Protein AF-A0A432K1B0-F1 (afdb_monomer)

Solvent-accessible surface area (backbone atoms only — not comparable to full-atom values): 9116 Å² total; per-residue (Å²): 143,77,56,98,44,78,72,67,60,51,26,47,68,74,71,37,59,73,44,55,79,81,71,58,50,66,61,22,34,38,33,33,38,25,92,84,47,82,64,70,45,58,28,42,28,72,38,74,45,58,50,99,88,59,48,73,42,32,38,32,26,40,33,62,52,94,99,44,73,80,43,80,49,75,48,54,60,88,59,95,59,77,53,43,81,72,47,35,25,54,70,69,88,71,76,75,81,74,72,75,74,85,77,74,78,77,66,91,79,79,70,81,61,80,78,79,74,72,80,96,70,92,73,92,75,87,79,83,81,82,79,86,80,87,81,83,89,134

Radius of gyration: 22.57 Å; Cα contacts (8 Å, |Δi|>4): 182; chains: 1; bounding box: 40×61×58 Å

Mean predicted aligned error: 15.67 Å

Nearest PDB structures (foldseek):
  2au1-assembly1_A  TM=5.681E-01  e=1.521E-01  Streptococcus pyogenes MGAS5005
  4ld9-assembly1_L  TM=6.634E-01  e=4.576E-01  Saccharomyces cerevisiae S288C
  7e9c-assembly1_K  TM=5.151E-01  e=4.850E-01  Saccharomyces cerevisiae S288C
  6zqb-assembly1_UE  TM=2.376E-01  e=4.391E+00  Saccharomyces cerevisiae S288C
  7d5s-assembly1_A5  TM=2.069E-01  e=6.588E+00  Saccharomyces cerevisiae S288C

Sequence (138 aa):
NHGDESSGVLNIESNTEKVDESDAVEGNIVTFRSSKGYPYHTGLVTGIDRDKDGNILKVNYIHSQGGTGPKNDVFEVGQGGKVSINGFYKWDTKPDKVKSSSNQSRQPGQGVPNWAKSNVVSGFIYFMATGIDPVLGK

Foldseek 3Di:
DDAPDDDDPVSCVRQFAFDDLLRDDQQWKWWKAFPVGDDIFIWGFHDFDADPVSHTQKTWTWGADPPGDIDIDMDGPPPDDRMDTPGITHPDPPDPDPPPPDDPPPPPDDDDPPVVPDDPDDDDDDDDDPDDDDDDDD

Secondary structure (DSSP, 8-state):
---SSSSTHHHHHHHSPEEPGGG--TT-EEEEEETTEEEEEEEEEEEEEE-TTS-EEEEEEEEEETTEEEEEEEEETTS--SEEEEEEE----SPPP----TT----TT----GGGSS--------------------

pLDDT: mean 72.18, std 22.0, range [35.41, 97.44]

Structure (mmCIF, N/CA/C/O backbone):
data_AF-A0A432K1B0-F1
#
_entry.id   AF-A0A432K1B0-F1
#
loop_
_atom_site.group_PDB
_atom_site.id
_atom_site.type_symbol
_atom_site.label_atom_id
_atom_site.label_alt_id
_atom_site.label_comp_id
_atom_site.label_asym_id
_atom_site.label_entity_id
_atom_site.label_seq_id
_atom_site.pdbx_PDB_ins_code
_atom_site.Cartn_x
_atom_site.Cartn_y
_atom_site.Cartn_z
_atom_site.occupancy
_atom_site.B_iso_or_equiv
_atom_site.auth_seq_id
_atom_site.auth_comp_id
_atom_site.auth_asym_id
_atom_site.auth_atom_id
_atom_site.pdbx_PDB_model_num
ATOM 1 N N . ASN A 1 1 ? 2.792 -10.546 -18.742 1.00 42.78 1 ASN A N 1
ATOM 2 C CA . ASN A 1 1 ? 3.212 -9.233 -18.222 1.00 42.78 1 ASN A CA 1
ATOM 3 C C . ASN A 1 1 ? 3.285 -8.272 -19.406 1.00 42.78 1 ASN A C 1
ATOM 5 O O . ASN A 1 1 ? 4.340 -8.136 -20.010 1.00 42.78 1 ASN A O 1
ATOM 9 N N . HIS A 1 2 ? 2.128 -7.772 -19.848 1.00 46.28 2 HIS A N 1
ATOM 10 C CA . HIS A 1 2 ? 1.974 -6.942 -21.054 1.00 46.28 2 HIS A CA 1
ATOM 11 C C . HIS A 1 2 ? 0.969 -5.816 -20.775 1.00 46.28 2 HIS A C 1
ATOM 13 O O . HIS A 1 2 ? -0.021 -5.684 -21.492 1.00 46.28 2 HIS A O 1
ATOM 19 N N . GLY A 1 3 ? 1.173 -5.076 -19.687 1.00 45.22 3 GLY A N 1
ATOM 20 C CA . GLY A 1 3 ? 0.428 -3.849 -19.453 1.00 45.22 3 GLY A CA 1
ATOM 21 C C . GLY A 1 3 ? 0.854 -2.735 -20.399 1.00 45.22 3 GLY A C 1
ATOM 22 O O . GLY A 1 3 ? 1.890 -2.806 -21.064 1.00 45.22 3 GLY A O 1
ATOM 23 N N . ASP A 1 4 ? 0.021 -1.705 -20.438 1.00 56.91 4 ASP A N 1
ATOM 24 C CA . ASP A 1 4 ? 0.126 -0.585 -21.377 1.00 56.91 4 ASP A CA 1
ATOM 25 C C . ASP A 1 4 ? 1.165 0.457 -20.937 1.00 56.91 4 ASP A C 1
ATOM 27 O O . ASP A 1 4 ? 1.515 1.356 -21.700 1.00 56.91 4 ASP A O 1
ATOM 31 N N . GLU A 1 5 ? 1.671 0.321 -19.708 1.00 54.31 5 GLU A N 1
ATOM 32 C CA . GLU A 1 5 ? 2.639 1.222 -19.096 1.00 54.31 5 GLU A CA 1
ATOM 33 C C . GLU A 1 5 ? 3.979 0.529 -18.818 1.00 54.31 5 GLU A C 1
ATOM 35 O O . GLU A 1 5 ? 4.074 -0.672 -18.553 1.00 54.31 5 GLU A O 1
ATOM 40 N N . SER A 1 6 ? 5.052 1.317 -18.890 1.00 57.81 6 SER A N 1
ATOM 41 C CA . SER A 1 6 ? 6.433 0.876 -18.707 1.00 57.81 6 SER A CA 1
ATOM 42 C C . SER A 1 6 ? 6.655 0.227 -17.333 1.00 57.81 6 SER A C 1
ATOM 44 O O . SER A 1 6 ? 6.588 0.909 -16.322 1.00 57.81 6 SER A O 1
ATOM 46 N N . SER A 1 7 ? 6.949 -1.078 -17.334 1.00 67.62 7 SER A N 1
ATOM 47 C CA . SER A 1 7 ? 7.600 -1.922 -16.308 1.00 67.62 7 SER A CA 1
ATOM 48 C C . SER A 1 7 ? 7.391 -1.6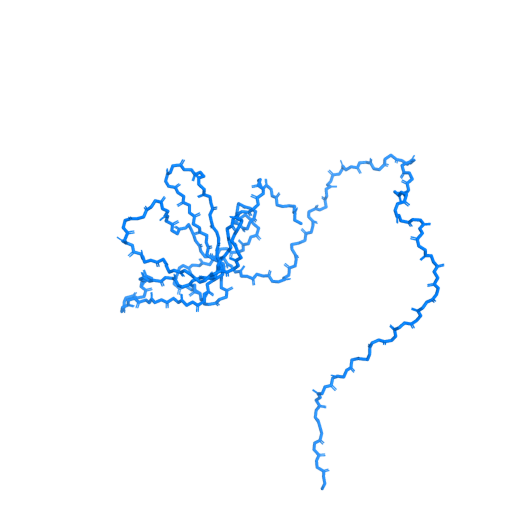28 -14.808 1.00 67.62 7 SER A C 1
ATOM 50 O O . SER A 1 7 ? 7.690 -0.550 -14.301 1.00 67.62 7 SER A O 1
ATOM 52 N N . GLY A 1 8 ? 7.095 -2.677 -14.035 1.00 76.44 8 GLY A N 1
ATOM 53 C CA . GLY A 1 8 ? 7.176 -2.645 -12.570 1.00 76.44 8 GLY A CA 1
ATOM 54 C C . GLY A 1 8 ? 5.895 -2.127 -11.921 1.00 76.44 8 GLY A C 1
ATOM 55 O O . GLY A 1 8 ? 4.822 -2.661 -12.190 1.00 76.44 8 GLY A O 1
ATOM 56 N N . VAL A 1 9 ? 6.005 -1.113 -11.056 1.00 84.81 9 VAL A N 1
ATOM 57 C CA . VAL A 1 9 ? 4.880 -0.599 -10.248 1.00 84.81 9 VAL A CA 1
ATOM 58 C C . VAL A 1 9 ? 3.757 -0.028 -11.121 1.00 84.81 9 VAL A C 1
ATOM 60 O O . VAL A 1 9 ? 2.599 -0.344 -10.882 1.00 84.81 9 VAL A O 1
ATOM 63 N N . LEU A 1 10 ? 4.081 0.708 -12.189 1.00 83.62 10 LEU A N 1
ATOM 64 C CA . LEU A 1 10 ? 3.082 1.266 -13.116 1.00 83.62 10 LEU A CA 1
ATOM 65 C C . LEU A 1 10 ? 2.220 0.181 -13.785 1.00 83.62 10 LEU A C 1
ATOM 67 O O . LEU A 1 10 ? 1.021 0.354 -13.997 1.00 83.62 10 LEU A O 1
ATOM 71 N N . ASN A 1 11 ? 2.807 -0.985 -14.075 1.00 81.12 11 ASN A N 1
ATOM 72 C CA . ASN A 1 11 ? 2.060 -2.116 -14.626 1.00 81.12 11 ASN A CA 1
ATOM 73 C C . ASN A 1 11 ? 1.051 -2.671 -13.610 1.00 81.12 11 ASN A C 1
ATOM 75 O O . ASN A 1 11 ? -0.044 -3.070 -13.995 1.00 81.12 11 ASN A O 1
ATOM 79 N N . ILE A 1 12 ? 1.407 -2.699 -12.322 1.00 82.75 12 ILE A N 1
ATOM 80 C CA . ILE A 1 12 ? 0.475 -3.088 -11.257 1.00 82.75 12 ILE A CA 1
ATOM 81 C C . ILE A 1 12 ? -0.665 -2.070 -11.208 1.00 82.75 12 ILE A C 1
ATOM 83 O O . ILE A 1 12 ? -1.823 -2.455 -11.306 1.00 82.75 12 ILE A O 1
ATOM 87 N N . GLU A 1 13 ? -0.341 -0.781 -11.140 1.00 85.44 13 GLU A N 1
ATOM 88 C CA . GLU A 1 13 ? -1.334 0.289 -11.008 1.00 85.44 13 GLU A CA 1
ATOM 89 C C . GLU A 1 13 ? -2.322 0.357 -12.187 1.00 85.44 13 GLU A C 1
ATOM 91 O O . GLU A 1 13 ? -3.480 0.712 -11.982 1.00 85.44 13 GLU A O 1
ATOM 96 N N . SER A 1 14 ? -1.881 0.014 -13.403 1.00 83.00 14 SER A N 1
ATOM 97 C CA . SER A 1 14 ? -2.698 0.073 -14.627 1.00 83.00 14 SER A CA 1
ATOM 98 C C . SER A 1 14 ? -3.532 -1.181 -14.904 1.00 83.00 14 SER A C 1
ATOM 100 O O . SER A 1 14 ? -4.565 -1.077 -15.562 1.00 83.00 14 SER A O 1
ATOM 102 N N . ASN A 1 15 ? -3.109 -2.359 -14.433 1.00 79.19 15 ASN A N 1
ATOM 103 C CA . ASN A 1 15 ? -3.799 -3.629 -14.726 1.00 79.19 15 ASN A CA 1
ATOM 104 C C . ASN A 1 15 ? -4.527 -4.217 -13.518 1.00 79.19 15 ASN A C 1
ATOM 106 O O . ASN A 1 15 ? -5.332 -5.130 -13.670 1.00 79.19 15 ASN A O 1
ATOM 110 N N . THR A 1 16 ? -4.272 -3.688 -12.325 1.00 82.56 16 THR A N 1
ATOM 111 C CA . THR A 1 16 ? -4.863 -4.198 -11.091 1.00 82.56 16 THR A CA 1
ATOM 112 C C . THR A 1 16 ? -6.004 -3.301 -10.638 1.00 82.56 16 THR A C 1
ATOM 114 O O . THR A 1 16 ? -5.901 -2.076 -10.678 1.00 82.56 16 THR A O 1
ATOM 117 N N . GLU A 1 17 ? -7.092 -3.904 -10.163 1.00 88.62 17 GLU A N 1
ATOM 118 C CA . GLU A 1 17 ? -8.211 -3.163 -9.585 1.00 88.62 17 GLU A CA 1
ATOM 119 C C . GLU A 1 17 ? -7.746 -2.383 -8.347 1.00 88.62 17 GLU A C 1
ATOM 121 O O . GLU A 1 17 ? -7.245 -2.970 -7.379 1.00 88.62 17 GLU A O 1
ATOM 126 N N . LYS A 1 18 ? -7.915 -1.057 -8.386 1.00 91.62 18 LYS A N 1
ATOM 127 C CA . LYS A 1 18 ? -7.678 -0.188 -7.234 1.00 91.62 18 LYS A CA 1
ATOM 128 C C . LYS A 1 18 ? -8.779 -0.411 -6.197 1.00 91.62 18 LYS A C 1
ATOM 130 O O . LYS A 1 18 ? -9.952 -0.480 -6.548 1.00 91.62 18 LYS A O 1
ATOM 135 N N . VAL A 1 19 ? -8.382 -0.514 -4.936 1.00 92.31 19 VAL A N 1
ATOM 136 C CA . VAL A 1 19 ? -9.266 -0.650 -3.775 1.00 92.31 19 VAL A CA 1
ATOM 137 C C . VAL A 1 19 ? -9.377 0.706 -3.089 1.00 92.31 19 VAL A C 1
ATOM 139 O O . VAL A 1 19 ? -8.383 1.435 -2.989 1.00 92.31 19 VAL A O 1
ATOM 142 N N . ASP A 1 20 ? -10.575 1.036 -2.614 1.00 93.56 20 ASP A N 1
ATOM 143 C CA . ASP A 1 20 ? -10.793 2.220 -1.789 1.00 93.56 20 ASP A CA 1
ATOM 144 C C . ASP A 1 20 ? -10.026 2.102 -0.463 1.00 93.56 20 ASP A C 1
ATOM 146 O O . ASP A 1 20 ? -9.875 1.018 0.098 1.00 93.56 20 ASP A O 1
ATOM 150 N N . GLU A 1 21 ? -9.518 3.216 0.070 1.00 92.25 21 GLU A N 1
ATOM 151 C CA . GLU A 1 21 ? -8.688 3.181 1.288 1.00 92.25 21 GLU A CA 1
ATOM 152 C C . GLU A 1 21 ? -9.446 2.628 2.510 1.00 92.25 21 GLU A C 1
ATOM 154 O O . GLU A 1 21 ? -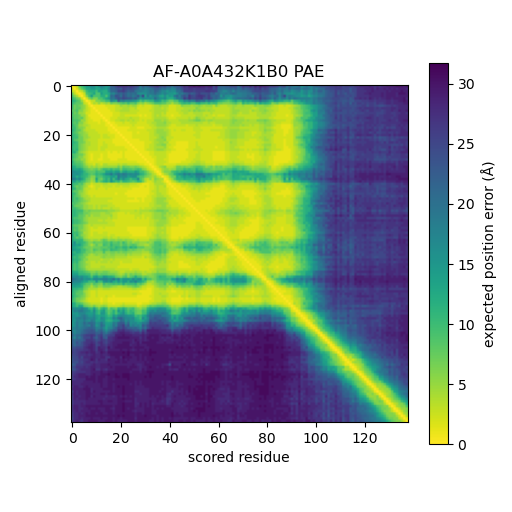8.865 1.934 3.353 1.00 92.25 21 GLU A O 1
ATOM 159 N N . SER A 1 22 ? -10.758 2.871 2.589 1.00 93.12 22 SER A N 1
ATOM 160 C CA . SER A 1 22 ? -11.627 2.295 3.624 1.00 93.12 22 SER A CA 1
ATOM 161 C C . SER A 1 22 ? -11.681 0.769 3.561 1.00 93.12 22 SER A C 1
ATOM 163 O O . SER A 1 22 ? -11.762 0.119 4.601 1.00 93.12 22 SER A O 1
ATOM 165 N N . ASP A 1 23 ? -11.562 0.212 2.358 1.00 93.56 23 ASP A N 1
ATOM 166 C CA . ASP A 1 23 ? -11.729 -1.211 2.066 1.00 93.56 23 ASP A CA 1
ATOM 1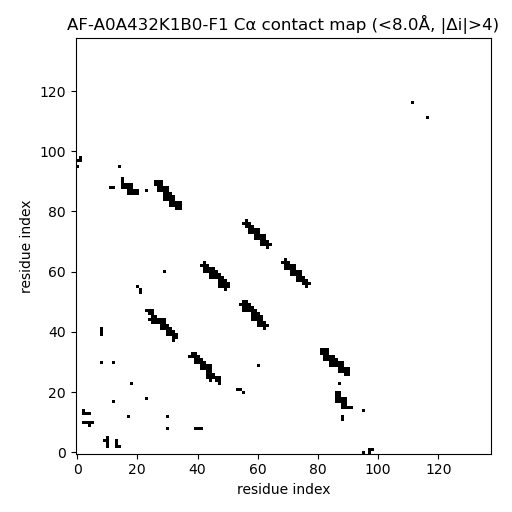67 C C . ASP A 1 23 ? -10.385 -1.944 1.975 1.00 93.56 23 ASP A C 1
ATOM 169 O O . ASP A 1 23 ? -10.339 -3.158 1.771 1.00 93.56 23 ASP A O 1
ATOM 173 N N . ALA A 1 24 ? -9.277 -1.215 2.139 1.00 93.44 24 ALA A N 1
ATOM 174 C CA . ALA A 1 24 ? -7.943 -1.784 2.133 1.00 93.44 24 ALA A CA 1
ATOM 175 C C . ALA A 1 24 ? -7.788 -2.818 3.260 1.00 93.44 24 ALA A C 1
ATOM 177 O O . ALA A 1 24 ? -8.118 -2.570 4.423 1.00 93.44 24 ALA A O 1
ATOM 178 N N . VAL A 1 25 ? -7.249 -3.984 2.935 1.00 94.00 25 VAL A N 1
ATOM 179 C CA . VAL A 1 25 ? -7.053 -5.082 3.888 1.00 94.00 25 VAL A CA 1
ATOM 180 C C . VAL A 1 25 ? -5.698 -5.747 3.692 1.00 94.00 25 VAL A C 1
ATOM 182 O O . VAL A 1 25 ? -5.006 -5.539 2.691 1.00 94.00 25 VAL A O 1
ATOM 185 N N . GLU A 1 26 ? -5.316 -6.569 4.665 1.00 95.19 26 GLU A N 1
ATOM 186 C CA . GLU A 1 26 ? -4.185 -7.484 4.533 1.00 95.19 26 GLU A CA 1
ATOM 187 C C . GLU A 1 26 ? -4.308 -8.322 3.253 1.00 95.19 26 GLU A C 1
ATOM 189 O O . GLU A 1 26 ? -5.393 -8.747 2.856 1.00 95.19 26 GLU A O 1
ATOM 194 N N . GLY A 1 27 ? -3.181 -8.523 2.573 1.00 92.31 27 GLY A N 1
ATOM 195 C CA . GLY A 1 27 ? -3.133 -9.180 1.270 1.00 92.31 27 GLY A CA 1
ATOM 196 C C . GLY A 1 27 ? -3.386 -8.253 0.077 1.00 92.31 27 GLY A C 1
ATOM 197 O O . GLY A 1 27 ? -3.193 -8.679 -1.058 1.00 92.31 27 GLY A O 1
ATOM 198 N N . ASN A 1 28 ? -3.769 -6.988 0.277 1.00 94.75 28 ASN A N 1
ATOM 199 C CA . ASN A 1 28 ? -3.719 -6.000 -0.804 1.00 94.75 28 ASN A CA 1
ATOM 200 C C . ASN A 1 28 ? -2.273 -5.599 -1.125 1.00 94.75 28 ASN A C 1
ATOM 202 O O . ASN A 1 28 ? -1.371 -5.691 -0.293 1.00 94.75 28 ASN A O 1
ATOM 206 N N . ILE A 1 29 ? -2.051 -5.120 -2.345 1.00 94.62 29 ILE A N 1
ATOM 207 C CA . ILE A 1 29 ? -0.810 -4.465 -2.748 1.00 94.62 29 ILE A CA 1
ATOM 208 C C . ILE A 1 29 ? -0.915 -2.992 -2.373 1.00 94.62 29 ILE A C 1
ATOM 210 O O . ILE A 1 29 ? -1.894 -2.338 -2.719 1.00 94.62 29 ILE A O 1
ATOM 214 N N . VAL A 1 30 ? 0.107 -2.449 -1.721 1.00 94.88 30 VAL A N 1
ATOM 215 C CA . VAL A 1 30 ? 0.270 -1.007 -1.525 1.00 94.88 30 VAL A CA 1
ATOM 216 C C . VAL A 1 30 ? 1.340 -0.482 -2.474 1.00 94.88 30 VAL A C 1
ATOM 218 O O . VAL A 1 30 ? 2.398 -1.095 -2.636 1.00 94.88 30 VAL A O 1
ATOM 221 N N . THR A 1 31 ? 1.072 0.660 -3.100 1.00 93.62 31 THR A N 1
ATOM 222 C CA . THR A 1 31 ? 2.033 1.364 -3.959 1.00 93.62 31 THR A CA 1
ATOM 223 C C . THR A 1 31 ? 2.384 2.720 -3.367 1.00 93.62 31 THR A C 1
ATOM 225 O O . THR A 1 31 ? 1.546 3.397 -2.764 1.00 93.62 31 THR A O 1
ATOM 228 N N . PHE A 1 32 ? 3.632 3.131 -3.562 1.00 91.62 32 PHE A N 1
ATOM 229 C CA . PHE A 1 32 ? 4.170 4.393 -3.082 1.00 91.62 32 PHE A CA 1
ATOM 230 C C . PHE A 1 32 ? 4.769 5.184 -4.239 1.00 91.62 32 PHE A C 1
ATOM 232 O O . PHE A 1 32 ? 5.462 4.630 -5.100 1.00 91.62 32 PHE A O 1
ATOM 239 N N . ARG A 1 33 ? 4.558 6.499 -4.219 1.00 89.25 33 ARG A N 1
ATOM 240 C CA . ARG A 1 33 ? 5.132 7.442 -5.184 1.00 89.25 33 ARG A CA 1
ATOM 241 C C . ARG A 1 33 ? 5.913 8.533 -4.464 1.00 89.25 33 ARG A C 1
ATOM 243 O O . ARG A 1 33 ? 5.561 8.927 -3.354 1.00 89.25 33 ARG A O 1
ATOM 250 N N . SER A 1 34 ? 6.969 9.040 -5.097 1.00 84.56 34 SER A N 1
ATOM 251 C CA . SER A 1 34 ? 7.673 10.232 -4.623 1.00 84.56 34 SER A CA 1
ATOM 252 C C . SER A 1 34 ? 7.137 11.490 -5.303 1.00 84.56 34 SER A C 1
ATOM 254 O O . SER A 1 34 ? 6.811 11.487 -6.489 1.00 84.56 34 SER A O 1
ATOM 256 N N . SER A 1 35 ? 7.112 12.606 -4.572 1.00 74.94 35 SER A N 1
ATOM 257 C CA . SER A 1 35 ? 6.725 13.920 -5.109 1.00 74.94 35 SER A CA 1
ATOM 258 C C . SER A 1 35 ? 7.665 14.439 -6.203 1.00 74.94 35 SER A C 1
ATOM 260 O O . SER A 1 35 ? 7.289 15.322 -6.968 1.00 74.94 35 SER A O 1
ATOM 262 N N . LYS A 1 36 ? 8.883 13.888 -6.304 1.00 75.69 36 LYS A N 1
ATOM 263 C CA . LYS A 1 36 ? 9.879 14.233 -7.333 1.00 75.69 36 LYS A CA 1
ATOM 264 C C . LYS A 1 36 ? 9.882 13.272 -8.532 1.00 75.69 36 LYS A C 1
ATOM 266 O O . LYS A 1 36 ? 10.812 13.317 -9.333 1.00 75.69 36 LYS A O 1
ATOM 271 N N . GLY A 1 37 ? 8.869 12.411 -8.660 1.00 73.19 37 GLY A N 1
ATOM 272 C CA . GLY A 1 37 ? 8.788 11.381 -9.698 1.00 73.19 37 GLY A CA 1
ATOM 273 C C . GLY A 1 37 ? 9.274 10.019 -9.197 1.00 73.19 37 GLY A C 1
ATOM 274 O O . GLY A 1 37 ? 8.838 9.551 -8.149 1.00 73.19 37 GLY A O 1
ATOM 275 N N . TYR A 1 38 ? 10.162 9.366 -9.949 1.00 69.88 38 TYR A N 1
ATOM 276 C CA . TYR A 1 38 ? 10.790 8.104 -9.536 1.00 69.88 38 TYR A CA 1
ATOM 277 C C . TYR A 1 38 ? 11.616 8.323 -8.242 1.00 69.88 38 TYR A C 1
ATOM 279 O O . TYR A 1 38 ? 12.295 9.350 -8.144 1.00 69.88 38 TYR A O 1
ATOM 287 N N . PRO A 1 39 ? 11.609 7.412 -7.246 1.00 69.69 39 PRO A N 1
ATOM 288 C CA . PRO A 1 39 ? 11.222 6.003 -7.329 1.00 69.69 39 PRO A CA 1
ATOM 289 C C . PRO A 1 39 ? 9.749 5.706 -7.045 1.00 69.69 39 PRO A C 1
ATOM 291 O O . PRO A 1 39 ? 9.121 6.316 -6.179 1.00 69.69 39 PRO A O 1
ATOM 294 N N . TYR A 1 40 ? 9.245 4.692 -7.749 1.00 83.12 40 TYR A N 1
ATOM 295 C CA . TYR A 1 40 ? 8.030 3.976 -7.377 1.00 83.12 40 TYR A CA 1
ATOM 296 C C . TYR A 1 40 ? 8.395 2.765 -6.542 1.00 83.12 40 TYR A C 1
ATOM 298 O O . TYR A 1 40 ? 9.381 2.081 -6.824 1.00 83.12 40 TYR A O 1
ATOM 306 N N . HIS A 1 41 ? 7.590 2.500 -5.525 1.00 88.44 41 HIS A N 1
ATOM 307 C CA . HIS A 1 41 ? 7.796 1.359 -4.653 1.00 88.44 41 HIS A CA 1
ATOM 308 C C . HIS A 1 41 ? 6.488 0.614 -4.426 1.00 88.44 41 HIS A C 1
ATOM 310 O O . HIS A 1 41 ? 5.412 1.196 -4.533 1.00 88.44 41 HIS A O 1
ATOM 316 N N . THR A 1 42 ? 6.571 -0.677 -4.127 1.00 92.06 42 THR A N 1
ATOM 317 C CA . THR A 1 42 ? 5.398 -1.518 -3.887 1.00 92.06 42 THR A CA 1
ATOM 318 C C . THR A 1 42 ? 5.668 -2.489 -2.749 1.00 92.06 42 THR A C 1
ATOM 320 O O . THR A 1 42 ? 6.804 -2.919 -2.542 1.00 92.06 42 THR A O 1
ATOM 323 N N . GLY A 1 43 ? 4.616 -2.851 -2.024 1.00 93.88 43 GLY A N 1
ATOM 324 C CA . GLY A 1 43 ? 4.657 -3.869 -0.983 1.00 93.88 43 GLY A CA 1
ATOM 325 C C . GLY A 1 43 ? 3.356 -4.657 -0.900 1.00 93.88 43 GLY A C 1
ATOM 326 O O . GLY A 1 43 ? 2.325 -4.214 -1.401 1.00 93.88 43 GLY A O 1
ATOM 327 N N . LEU A 1 44 ? 3.414 -5.822 -0.264 1.00 95.44 44 LEU A N 1
ATOM 328 C CA . LEU A 1 44 ? 2.241 -6.597 0.131 1.00 95.44 44 LEU A CA 1
ATOM 329 C C . LEU A 1 44 ? 1.841 -6.183 1.546 1.00 95.44 44 LEU A C 1
ATOM 331 O O . LEU A 1 44 ? 2.662 -6.277 2.456 1.00 95.44 44 LEU A O 1
ATOM 335 N N . VAL A 1 45 ? 0.603 -5.736 1.731 1.00 96.38 45 VAL A N 1
ATOM 336 C CA . VAL A 1 45 ? 0.081 -5.320 3.035 1.00 96.38 45 VAL A CA 1
ATOM 337 C C . VAL A 1 45 ? -0.040 -6.529 3.958 1.00 96.38 45 VAL A C 1
ATOM 339 O O . VAL A 1 45 ? -0.681 -7.522 3.612 1.00 96.38 45 VAL A O 1
ATOM 342 N N . THR A 1 46 ? 0.542 -6.418 5.148 1.00 97.44 46 THR A N 1
ATOM 343 C CA . THR A 1 46 ? 0.482 -7.421 6.223 1.00 97.44 46 THR A CA 1
ATOM 344 C C . THR A 1 46 ? -0.224 -6.923 7.480 1.00 97.44 46 THR A C 1
ATOM 346 O O . THR A 1 46 ? -0.410 -7.704 8.402 1.00 97.44 46 THR A O 1
ATOM 349 N N . GLY A 1 47 ? -0.621 -5.648 7.527 1.00 97.00 47 GLY A N 1
ATOM 350 C CA . GLY A 1 47 ? -1.451 -5.090 8.595 1.00 97.00 47 GLY A CA 1
ATOM 351 C C . GLY A 1 47 ? -1.783 -3.621 8.342 1.00 97.00 47 GLY A C 1
ATOM 352 O O . GLY A 1 47 ? -0.972 -2.897 7.761 1.00 97.00 47 GLY A O 1
ATOM 353 N N . ILE A 1 48 ? -2.959 -3.171 8.782 1.00 96.69 48 ILE A N 1
ATOM 354 C CA . ILE A 1 48 ? -3.394 -1.770 8.679 1.00 96.69 48 ILE A CA 1
ATOM 355 C C . ILE A 1 48 ? -3.934 -1.316 10.031 1.00 96.69 48 ILE A C 1
ATOM 357 O O . ILE A 1 48 ? -4.941 -1.843 10.505 1.00 96.69 48 ILE A O 1
ATOM 361 N N . ASP A 1 49 ? -3.312 -0.284 10.593 1.00 96.81 49 ASP A N 1
ATOM 362 C CA . ASP A 1 49 ? -3.817 0.387 11.786 1.00 96.81 49 ASP A CA 1
ATOM 363 C C . ASP A 1 49 ? -4.676 1.573 11.360 1.00 96.81 49 ASP A C 1
ATOM 365 O O . ASP A 1 49 ? -4.245 2.406 10.555 1.00 96.81 49 ASP A O 1
ATOM 369 N N . ARG A 1 50 ? -5.883 1.666 11.921 1.00 96.06 50 ARG A N 1
ATOM 370 C CA . ARG A 1 50 ? -6.828 2.758 11.667 1.00 96.06 50 ARG A CA 1
ATOM 371 C C . ARG A 1 50 ? -7.137 3.534 12.937 1.00 96.06 50 ARG A C 1
ATOM 373 O O . ARG A 1 50 ? -7.082 2.986 14.037 1.00 96.06 50 ARG A O 1
ATOM 380 N N . ASP A 1 51 ? -7.474 4.807 12.776 1.00 94.94 51 ASP A N 1
ATOM 381 C CA . ASP A 1 51 ? -8.047 5.599 13.856 1.00 94.94 51 ASP A CA 1
ATOM 382 C C . ASP A 1 51 ? -9.529 5.252 14.087 1.00 94.94 51 ASP A C 1
ATOM 384 O O . ASP A 1 51 ? -10.140 4.444 13.383 1.00 94.94 51 ASP A O 1
ATOM 388 N N . LYS A 1 52 ? -10.121 5.885 15.104 1.00 95.00 52 LYS A N 1
ATOM 389 C CA . LYS A 1 52 ? -11.539 5.727 15.462 1.00 95.00 52 LYS A CA 1
ATOM 390 C C . LYS A 1 52 ? -12.520 6.179 14.368 1.00 95.00 52 LYS A C 1
ATOM 392 O O . LYS A 1 52 ? -13.690 5.818 14.437 1.00 95.00 52 LYS A O 1
ATOM 397 N N . ASP A 1 53 ? -12.054 6.980 13.414 1.00 93.94 53 ASP A N 1
ATOM 398 C CA . ASP A 1 53 ? -12.845 7.540 12.320 1.00 93.94 53 ASP A CA 1
ATOM 399 C C . ASP A 1 53 ? -12.654 6.718 11.021 1.00 93.94 53 ASP A C 1
ATOM 401 O O . ASP A 1 53 ? -13.276 7.013 10.004 1.00 93.94 53 ASP A O 1
ATOM 405 N N . GLY A 1 54 ? -11.843 5.650 11.063 1.00 91.38 54 GLY A N 1
ATOM 406 C CA . GLY A 1 54 ? -11.581 4.737 9.949 1.00 91.38 54 GLY A CA 1
ATOM 407 C C . GLY A 1 54 ? -10.406 5.137 9.054 1.00 91.38 54 GLY A C 1
ATOM 408 O O . GLY A 1 54 ? -10.117 4.422 8.091 1.00 91.38 54 GLY A O 1
ATOM 409 N N . ASN A 1 55 ? -9.698 6.227 9.362 1.00 93.12 55 ASN A N 1
ATOM 410 C CA . ASN A 1 55 ? -8.556 6.674 8.568 1.00 93.12 55 ASN A CA 1
ATOM 411 C C . ASN A 1 55 ? -7.333 5.808 8.856 1.00 93.12 55 ASN A C 1
ATOM 413 O O . ASN A 1 55 ? -7.068 5.439 10.001 1.00 93.12 55 ASN A O 1
ATOM 417 N N . ILE A 1 56 ? -6.548 5.520 7.821 1.00 93.69 56 ILE A N 1
ATOM 418 C CA . ILE A 1 56 ? -5.313 4.749 7.960 1.00 93.69 56 ILE A CA 1
ATOM 419 C C . ILE A 1 56 ? -4.261 5.589 8.691 1.00 93.69 56 ILE A C 1
ATOM 421 O O . ILE A 1 56 ? -3.892 6.674 8.247 1.00 93.69 56 ILE A O 1
ATOM 425 N N . LEU A 1 57 ? -3.746 5.049 9.794 1.00 94.69 57 LEU A N 1
ATOM 426 C CA . LEU A 1 57 ? -2.627 5.603 10.552 1.00 94.69 57 LEU A CA 1
ATOM 427 C C . LEU A 1 57 ? -1.310 4.946 10.152 1.00 94.69 57 LEU A C 1
ATOM 429 O O . LEU A 1 57 ? -0.299 5.632 10.002 1.00 94.69 57 LEU A O 1
ATOM 433 N N . LYS A 1 58 ? -1.309 3.617 9.995 1.00 95.75 58 LYS A N 1
ATOM 434 C CA . LYS A 1 58 ? -0.105 2.848 9.666 1.00 95.75 58 LYS A CA 1
ATOM 435 C C . LYS A 1 58 ? -0.410 1.713 8.709 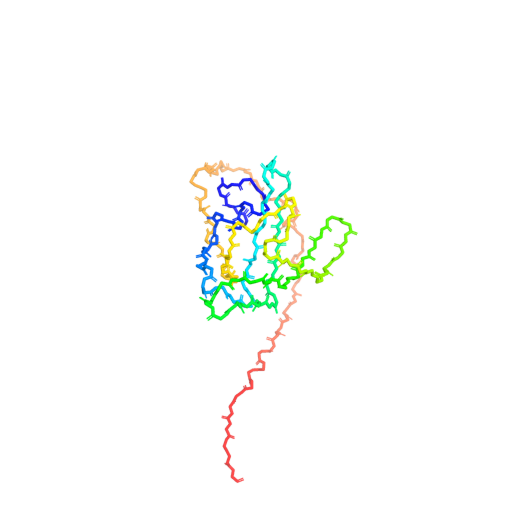1.00 95.75 58 LYS A C 1
ATOM 437 O O . LYS A 1 58 ? -1.460 1.082 8.791 1.00 95.75 58 LYS A O 1
ATOM 442 N N . VAL A 1 59 ? 0.553 1.423 7.844 1.00 96.56 59 VAL A N 1
ATOM 443 C CA . VAL A 1 59 ? 0.538 0.257 6.961 1.00 96.56 59 VAL A CA 1
ATOM 444 C C . VAL A 1 59 ? 1.800 -0.551 7.216 1.00 96.56 59 VAL A C 1
ATOM 446 O O . VAL A 1 59 ? 2.906 -0.062 6.990 1.00 96.56 59 VAL A O 1
ATOM 449 N N . ASN A 1 60 ? 1.633 -1.789 7.666 1.00 97.00 60 ASN A N 1
ATOM 450 C CA . ASN A 1 60 ? 2.690 -2.790 7.718 1.00 97.00 60 ASN A CA 1
ATOM 451 C C . ASN A 1 60 ? 2.729 -3.508 6.369 1.00 97.00 60 ASN A C 1
ATOM 453 O O . ASN A 1 60 ? 1.682 -3.900 5.842 1.00 97.00 60 ASN A O 1
ATOM 457 N N . TYR A 1 61 ? 3.914 -3.662 5.786 1.00 95.94 61 TYR A N 1
ATOM 458 C CA . TYR A 1 61 ? 4.046 -4.288 4.476 1.00 95.94 61 TYR A CA 1
ATOM 459 C C . TYR A 1 61 ? 5.356 -5.054 4.314 1.00 95.94 61 TYR A C 1
ATOM 461 O O . TYR A 1 61 ? 6.400 -4.683 4.850 1.00 95.94 61 TYR A O 1
ATOM 469 N N . ILE A 1 62 ? 5.303 -6.121 3.518 1.00 95.62 62 ILE A N 1
ATOM 470 C CA . ILE A 1 62 ? 6.483 -6.841 3.043 1.00 95.62 62 ILE A CA 1
ATOM 471 C C . ILE A 1 62 ? 6.880 -6.282 1.687 1.00 95.62 62 ILE A C 1
ATOM 473 O O . ILE A 1 62 ? 6.053 -6.156 0.782 1.00 95.62 62 ILE A O 1
ATOM 477 N N . HIS A 1 63 ? 8.163 -5.995 1.514 1.00 92.06 63 HIS A N 1
ATOM 478 C CA . HIS A 1 63 ? 8.705 -5.597 0.224 1.00 92.06 63 HIS A CA 1
ATOM 479 C C . HIS A 1 63 ? 10.141 -6.074 0.036 1.00 92.06 63 HIS A C 1
ATOM 481 O O . HIS A 1 63 ? 10.821 -6.469 0.980 1.00 92.06 63 HIS A O 1
ATOM 487 N N . SER A 1 64 ? 10.621 -5.988 -1.199 1.00 85.38 64 SER A N 1
ATOM 488 C CA . SER A 1 64 ? 12.030 -6.161 -1.548 1.00 85.38 64 SER A CA 1
ATOM 489 C C . SER A 1 64 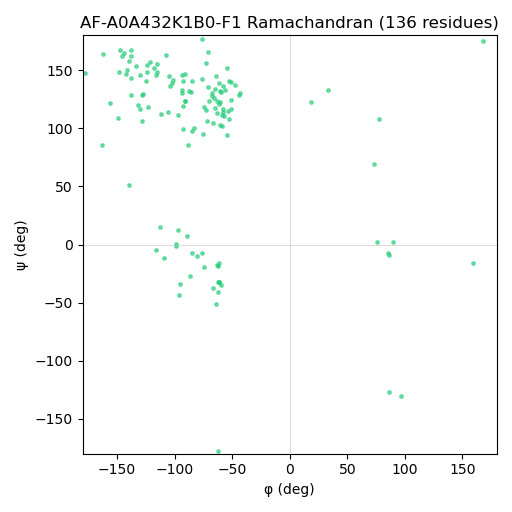? 12.554 -4.910 -2.243 1.00 85.38 64 SER A C 1
ATOM 491 O O . SER A 1 64 ? 11.786 -4.154 -2.837 1.00 85.38 64 SER A O 1
ATOM 493 N N . GLN A 1 65 ? 13.864 -4.703 -2.209 1.00 81.69 65 GLN A N 1
ATOM 494 C CA . GLN A 1 65 ? 14.547 -3.642 -2.952 1.00 81.69 65 GLN A CA 1
ATOM 495 C C . GLN A 1 65 ? 15.842 -4.200 -3.549 1.00 81.69 65 GLN A C 1
ATOM 497 O O . GLN A 1 65 ? 16.314 -5.252 -3.125 1.00 81.69 65 GLN A O 1
ATOM 502 N N . GLY A 1 66 ? 16.425 -3.528 -4.543 1.00 78.50 66 GLY A N 1
ATOM 503 C CA . GLY A 1 66 ? 17.637 -4.020 -5.208 1.00 78.50 66 GLY A CA 1
ATOM 504 C C . GLY A 1 66 ? 18.743 -4.391 -4.209 1.00 78.50 66 GLY A C 1
ATOM 505 O O . GLY A 1 66 ? 19.123 -3.578 -3.372 1.00 78.50 66 GLY A O 1
ATOM 506 N N . GLY A 1 67 ? 19.235 -5.633 -4.279 1.00 81.56 67 GLY A N 1
ATOM 507 C CA . GLY A 1 67 ? 20.296 -6.139 -3.398 1.00 81.56 67 GLY A CA 1
ATOM 508 C C . GLY A 1 67 ? 19.864 -6.492 -1.969 1.00 81.56 67 GLY A C 1
ATOM 509 O O . GLY A 1 67 ? 20.703 -6.894 -1.172 1.00 81.56 67 GLY A O 1
ATOM 510 N N . THR A 1 68 ? 18.580 -6.372 -1.620 1.00 82.31 68 THR A N 1
ATOM 511 C CA . THR A 1 68 ? 18.039 -6.800 -0.321 1.00 82.31 68 THR A CA 1
ATOM 512 C C . THR A 1 68 ? 16.823 -7.696 -0.539 1.00 82.31 68 THR A C 1
ATOM 514 O O . THR A 1 68 ? 15.896 -7.334 -1.264 1.00 82.31 68 THR A O 1
ATOM 517 N N . GLY A 1 69 ? 16.824 -8.871 0.092 1.00 87.81 69 GLY A N 1
ATOM 518 C CA . GLY A 1 69 ? 15.684 -9.786 0.058 1.00 87.81 69 GLY A CA 1
ATOM 519 C C . GLY A 1 69 ? 14.412 -9.194 0.686 1.00 87.81 69 GLY A C 1
ATOM 520 O O . GLY A 1 69 ? 14.405 -8.040 1.125 1.00 87.81 69 GLY A O 1
ATOM 521 N N . PRO A 1 70 ? 13.327 -9.980 0.739 1.00 91.69 70 PRO A N 1
ATOM 522 C CA . PRO A 1 70 ? 12.088 -9.558 1.375 1.00 91.69 70 PRO A CA 1
ATOM 523 C C . PRO A 1 70 ? 12.310 -9.140 2.833 1.00 91.69 70 PRO A C 1
ATOM 525 O O . PRO A 1 70 ? 12.954 -9.858 3.599 1.00 91.69 70 PRO A O 1
ATOM 528 N N . LYS A 1 71 ? 11.758 -7.991 3.218 1.00 93.12 71 LYS A N 1
ATOM 529 C CA . LYS A 1 71 ? 11.747 -7.483 4.592 1.00 93.12 71 LYS A CA 1
ATOM 530 C C . LYS A 1 71 ? 10.395 -6.858 4.925 1.00 93.12 71 LYS A C 1
ATOM 532 O O . LYS A 1 71 ? 9.668 -6.441 4.025 1.00 93.12 71 LYS A O 1
ATOM 537 N N . ASN A 1 72 ? 10.097 -6.789 6.219 1.00 94.81 72 ASN A N 1
ATOM 538 C CA . ASN A 1 72 ? 8.961 -6.039 6.747 1.00 94.81 72 ASN A CA 1
ATOM 539 C C . ASN A 1 72 ? 9.360 -4.577 6.946 1.00 94.81 72 ASN A C 1
ATOM 541 O O . ASN A 1 72 ? 10.468 -4.300 7.409 1.00 94.81 72 ASN A O 1
ATOM 545 N N . ASP A 1 73 ? 8.451 -3.667 6.630 1.00 93.88 73 ASP A N 1
ATOM 546 C CA . ASP A 1 73 ? 8.601 -2.240 6.881 1.00 93.88 73 ASP A CA 1
ATOM 547 C C . ASP A 1 73 ? 7.244 -1.634 7.269 1.00 93.88 73 ASP A C 1
ATOM 549 O O . ASP A 1 73 ? 6.192 -2.259 7.088 1.00 93.88 73 ASP A O 1
ATOM 553 N N . VAL A 1 74 ? 7.274 -0.428 7.834 1.00 94.50 74 VAL A N 1
ATOM 554 C CA . VAL A 1 74 ? 6.079 0.266 8.327 1.00 94.50 74 VAL A CA 1
ATOM 555 C C . VAL A 1 74 ? 6.018 1.655 7.719 1.00 94.50 74 VAL A C 1
ATOM 557 O O . VAL A 1 74 ? 6.982 2.415 7.763 1.00 94.50 74 VAL A O 1
ATOM 560 N N . PHE A 1 75 ? 4.868 1.997 7.148 1.00 92.69 75 PHE A N 1
ATOM 561 C CA . PHE A 1 75 ? 4.581 3.342 6.678 1.00 92.69 75 PHE A CA 1
ATOM 562 C C . PHE A 1 75 ? 3.607 4.016 7.641 1.00 92.69 75 PHE A C 1
ATOM 564 O O . PHE A 1 75 ? 2.460 3.588 7.749 1.00 92.69 75 PHE A O 1
ATOM 571 N N . GLU A 1 76 ? 4.054 5.067 8.327 1.00 93.81 76 GLU A N 1
ATOM 572 C CA . GLU A 1 76 ? 3.201 5.893 9.186 1.00 93.81 76 GLU A CA 1
ATOM 573 C C . GLU A 1 76 ? 2.659 7.089 8.393 1.00 93.81 76 GLU A C 1
ATOM 575 O O . GLU A 1 76 ? 3.414 7.926 7.890 1.00 93.81 76 GLU A O 1
ATOM 580 N N . VAL A 1 77 ? 1.335 7.176 8.271 1.00 88.56 77 VAL A N 1
ATOM 581 C CA . VAL A 1 77 ? 0.663 8.266 7.561 1.00 88.56 77 VAL A CA 1
ATOM 582 C C . VAL A 1 77 ? 0.873 9.570 8.330 1.00 88.56 77 VAL A C 1
ATOM 584 O O . VAL A 1 77 ? 0.681 9.645 9.540 1.00 88.56 77 VAL A O 1
ATOM 587 N N . GLY A 1 78 ? 1.294 10.618 7.621 1.00 82.56 78 GLY A N 1
ATOM 588 C CA . GLY A 1 78 ? 1.529 11.941 8.206 1.00 82.56 78 GLY A CA 1
ATOM 589 C C . GLY A 1 78 ? 2.922 12.149 8.811 1.00 82.56 78 GLY A C 1
ATOM 590 O O . GLY A 1 78 ? 3.282 13.295 9.083 1.00 82.56 78 GLY A O 1
ATOM 591 N N . GLN A 1 79 ? 3.757 11.111 8.945 1.00 78.19 79 GLN A N 1
ATOM 592 C CA . GLN A 1 79 ? 5.188 11.324 9.171 1.00 78.19 79 GLN A CA 1
ATOM 593 C C . GLN A 1 79 ? 5.833 11.778 7.858 1.00 78.19 79 GLN A C 1
ATOM 595 O O . GLN A 1 79 ? 5.794 11.069 6.856 1.00 78.19 79 GLN A O 1
ATOM 600 N N . GLY A 1 80 ? 6.399 12.988 7.846 1.00 62.56 80 GLY A N 1
ATOM 601 C CA . GLY A 1 80 ? 6.984 13.622 6.662 1.00 62.56 80 GLY A CA 1
ATOM 602 C C . GLY A 1 80 ? 8.046 12.755 5.976 1.00 62.56 80 GLY A C 1
ATOM 603 O O . GLY A 1 80 ? 9.221 12.793 6.334 1.00 62.56 80 GLY A O 1
ATOM 604 N N . GLY A 1 81 ? 7.624 11.994 4.967 1.00 70.56 81 GLY A N 1
ATOM 605 C CA . GLY A 1 81 ? 8.463 11.134 4.142 1.00 70.56 81 GLY A CA 1
ATOM 606 C C . GLY A 1 81 ? 8.670 11.693 2.733 1.00 70.56 81 GLY A C 1
ATOM 607 O O . GLY A 1 81 ? 7.935 12.553 2.254 1.00 70.56 81 GLY A O 1
ATOM 608 N N . LYS A 1 82 ? 9.684 11.175 2.027 1.00 76.62 82 LYS A N 1
ATOM 609 C CA . LYS A 1 82 ? 9.917 11.476 0.596 1.00 76.62 82 LYS A CA 1
ATOM 610 C C . LYS A 1 82 ? 8.954 10.735 -0.341 1.00 76.62 82 LYS A C 1
ATOM 612 O O . LYS A 1 82 ? 8.986 10.971 -1.551 1.00 76.62 82 LYS A O 1
ATOM 617 N N . VAL A 1 83 ? 8.160 9.822 0.209 1.00 82.88 83 VAL A N 1
ATOM 618 C CA . VAL A 1 83 ? 7.197 8.982 -0.500 1.00 82.88 83 VAL A CA 1
ATOM 619 C C . VAL A 1 83 ? 5.851 9.049 0.208 1.00 82.88 83 VAL A C 1
ATOM 621 O O . VAL A 1 83 ? 5.799 9.170 1.431 1.00 82.88 83 VAL A O 1
ATOM 624 N N . SER A 1 84 ? 4.779 8.974 -0.569 1.00 88.56 84 SER A N 1
ATOM 625 C CA . SER A 1 84 ? 3.402 8.886 -0.095 1.00 88.56 84 SER A CA 1
ATOM 626 C C . SER A 1 84 ? 2.737 7.652 -0.687 1.00 88.56 84 SER A C 1
ATOM 628 O O . SER A 1 84 ? 3.116 7.195 -1.771 1.00 88.56 84 SER A O 1
ATOM 630 N N . ILE A 1 85 ? 1.729 7.127 0.006 1.00 91.12 85 ILE A N 1
ATOM 631 C CA . ILE A 1 85 ? 0.850 6.103 -0.559 1.00 91.12 85 ILE A CA 1
ATOM 632 C C . ILE A 1 85 ? 0.179 6.690 -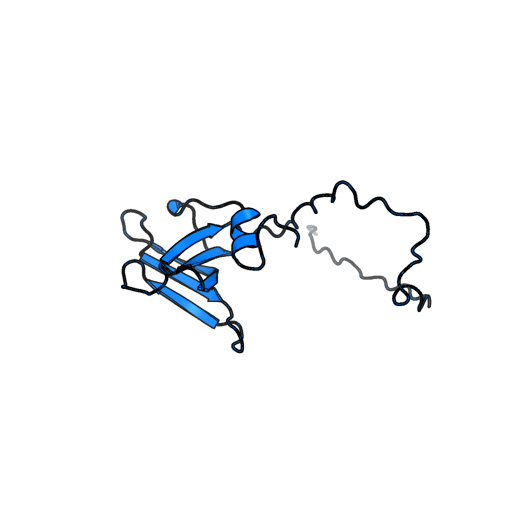1.807 1.00 91.12 85 ILE A C 1
ATOM 634 O O . ILE A 1 85 ? -0.309 7.818 -1.792 1.00 91.12 85 ILE A O 1
ATOM 638 N N . ASN A 1 86 ? 0.210 5.936 -2.902 1.00 92.06 86 ASN A N 1
ATOM 639 C CA . ASN A 1 86 ? -0.537 6.248 -4.120 1.00 92.06 86 ASN A CA 1
ATOM 640 C C . ASN A 1 86 ? -1.879 5.501 -4.164 1.00 92.06 86 ASN A C 1
ATOM 642 O O . ASN A 1 86 ? -2.888 6.016 -4.662 1.00 92.06 86 ASN A O 1
ATOM 646 N N . GLY A 1 87 ? -1.900 4.284 -3.624 1.00 93.44 87 GLY A N 1
ATOM 647 C CA . GLY A 1 87 ? -3.130 3.535 -3.436 1.00 93.44 87 GLY A CA 1
ATOM 648 C C . GLY A 1 87 ? -2.915 2.074 -3.081 1.00 93.44 87 GLY A C 1
ATOM 649 O O . GLY A 1 87 ? -1.785 1.567 -3.094 1.00 93.44 87 GLY A O 1
ATOM 650 N N . PHE A 1 88 ? -4.044 1.423 -2.813 1.00 95.12 88 PHE A N 1
ATOM 651 C CA . PHE A 1 88 ? -4.166 -0.004 -2.560 1.00 95.12 88 PHE A CA 1
ATOM 652 C C . PHE A 1 88 ? -4.775 -0.698 -3.773 1.00 95.12 88 PHE A C 1
ATOM 654 O O . PHE A 1 88 ? -5.622 -0.134 -4.461 1.00 95.12 88 PHE A O 1
ATOM 661 N N . TYR A 1 89 ? -4.331 -1.916 -4.044 1.00 93.50 89 TYR A N 1
ATOM 662 C CA . TYR A 1 89 ? -4.721 -2.680 -5.220 1.00 93.50 89 TYR A CA 1
ATOM 663 C C . TYR A 1 89 ? -4.979 -4.128 -4.821 1.00 93.50 89 TYR A C 1
ATOM 665 O O . TYR A 1 89 ? -4.287 -4.675 -3.958 1.00 93.50 89 TYR A O 1
ATOM 673 N N . LYS A 1 90 ? -5.977 -4.770 -5.431 1.00 89.94 90 LYS A N 1
ATOM 674 C CA . LYS A 1 90 ? -6.267 -6.177 -5.135 1.00 89.94 90 LYS A CA 1
ATOM 675 C C . LYS A 1 90 ? -5.099 -7.052 -5.567 1.00 89.94 90 LYS A C 1
ATOM 677 O O . LYS A 1 90 ? -4.633 -6.956 -6.691 1.00 89.94 90 LYS A O 1
ATOM 682 N N . TRP A 1 91 ? -4.665 -7.973 -4.719 1.00 82.12 91 TRP A N 1
ATOM 683 C CA . TRP A 1 91 ? -3.834 -9.066 -5.208 1.00 82.12 91 TRP A CA 1
ATOM 684 C C . TRP A 1 91 ? -4.731 -10.055 -5.959 1.00 82.12 91 TRP A C 1
ATOM 686 O O . TRP A 1 91 ? -5.370 -10.906 -5.339 1.00 82.12 91 TRP A O 1
ATOM 696 N N . ASP A 1 92 ? -4.831 -9.924 -7.283 1.00 69.25 92 ASP A N 1
ATOM 697 C CA . ASP A 1 92 ? -5.487 -10.941 -8.104 1.00 69.25 92 ASP A CA 1
ATOM 698 C C . ASP A 1 92 ? -4.450 -11.972 -8.569 1.00 69.25 92 ASP A C 1
ATOM 700 O O . ASP A 1 92 ? -3.428 -11.649 -9.171 1.00 69.25 92 ASP A O 1
ATOM 704 N N . THR A 1 93 ? -4.706 -13.241 -8.257 1.00 60.97 93 THR A N 1
ATOM 705 C CA . THR A 1 93 ? -3.885 -14.365 -8.734 1.00 60.97 93 THR A CA 1
ATOM 706 C C . THR A 1 93 ? -4.306 -14.830 -10.121 1.00 60.97 93 THR A C 1
ATOM 708 O O . THR A 1 93 ? -3.630 -15.675 -10.710 1.00 60.97 93 THR A O 1
ATOM 711 N N . LYS A 1 94 ? -5.411 -14.301 -10.660 1.00 58.34 94 LYS A N 1
ATOM 712 C CA . LYS A 1 94 ? -5.818 -14.549 -12.037 1.00 58.34 94 LYS A CA 1
ATOM 713 C C . LYS A 1 94 ? -4.877 -13.769 -12.950 1.00 58.34 94 LYS A C 1
ATOM 715 O O . LYS A 1 94 ? -4.880 -12.543 -12.911 1.00 58.34 94 LYS A O 1
ATOM 720 N N . PRO A 1 95 ? -4.075 -14.455 -13.780 1.00 55.72 95 PRO A N 1
ATOM 721 C CA . PRO A 1 95 ? -3.212 -13.772 -14.728 1.00 55.72 95 PRO A CA 1
ATOM 722 C C . PRO A 1 95 ? -4.058 -12.885 -15.639 1.00 55.72 95 PRO A C 1
ATOM 724 O O . PRO A 1 95 ? -5.092 -13.342 -16.142 1.00 55.7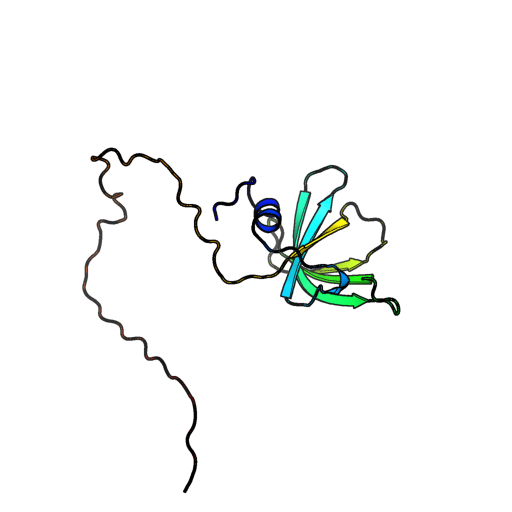2 95 PRO A O 1
ATOM 727 N N . ASP A 1 96 ? -3.598 -11.658 -15.887 1.00 51.44 96 ASP A N 1
ATOM 728 C CA . ASP A 1 96 ? -4.213 -10.784 -16.882 1.00 51.44 96 ASP A CA 1
ATOM 729 C C . ASP A 1 96 ? -4.431 -11.561 -18.179 1.00 51.44 96 ASP A C 1
ATOM 731 O O . ASP A 1 96 ? -3.548 -12.295 -18.651 1.00 51.44 96 ASP A O 1
ATOM 735 N N . LYS A 1 97 ? -5.601 -11.380 -18.798 1.00 52.84 97 LYS A N 1
ATOM 736 C CA . LYS A 1 97 ? -5.789 -11.847 -20.170 1.00 52.84 97 LYS A CA 1
ATOM 737 C C . LYS A 1 97 ? -4.719 -11.167 -21.012 1.00 52.84 97 LYS A C 1
ATOM 739 O O . LYS A 1 97 ? -4.709 -9.945 -21.126 1.00 52.84 97 LYS A O 1
ATOM 744 N N . VAL A 1 98 ? -3.821 -11.960 -21.594 1.00 54.62 98 VAL A N 1
ATOM 745 C CA . VAL A 1 98 ? -2.808 -11.448 -22.517 1.00 54.62 98 VAL A CA 1
ATOM 746 C C . VAL A 1 98 ? -3.559 -10.670 -23.591 1.00 54.62 98 VAL A C 1
ATOM 748 O O . VAL A 1 98 ? -4.367 -11.261 -24.313 1.00 54.62 98 VAL A O 1
ATOM 751 N N . LYS A 1 99 ? -3.350 -9.349 -23.670 1.00 47.56 99 LYS A N 1
ATOM 752 C CA . LYS A 1 99 ? -3.878 -8.566 -24.785 1.00 47.56 99 LYS A CA 1
ATOM 753 C C . LYS A 1 99 ? -3.320 -9.209 -26.042 1.00 47.56 99 LYS A C 1
ATOM 755 O O . LYS A 1 99 ? -2.110 -9.209 -26.258 1.00 47.56 99 LYS A O 1
ATOM 760 N N . SER A 1 100 ? -4.196 -9.844 -26.818 1.00 46.69 100 SER A N 1
ATOM 761 C CA . SER A 1 100 ? -3.807 -10.431 -28.090 1.00 46.69 100 SER A CA 1
ATOM 762 C C . SER A 1 100 ? -3.259 -9.280 -28.916 1.00 46.69 100 SER A C 1
ATOM 764 O O . SER A 1 100 ? -4.004 -8.357 -29.240 1.00 46.69 100 SER A O 1
ATOM 766 N N . SER A 1 101 ? -1.954 -9.282 -29.184 1.00 43.72 101 SER A N 1
ATOM 767 C CA . SER A 1 101 ? -1.345 -8.281 -30.043 1.00 43.72 101 SER A CA 1
ATOM 768 C C . SER A 1 101 ? -2.008 -8.404 -31.410 1.00 43.72 101 SER A C 1
ATOM 770 O O . SER A 1 101 ? -1.773 -9.344 -32.171 1.00 43.72 101 SER A O 1
ATOM 772 N N . SER A 1 102 ? -2.923 -7.489 -31.715 1.00 46.34 102 SER A N 1
ATOM 773 C CA . SER A 1 102 ? -3.446 -7.360 -33.062 1.00 46.34 102 SER A CA 1
ATOM 774 C C . SER A 1 102 ? -2.273 -6.959 -33.954 1.00 46.34 102 SER A C 1
ATOM 776 O O . SER A 1 102 ? -1.733 -5.864 -33.817 1.00 46.34 102 SER A O 1
ATOM 778 N N . ASN A 1 103 ? -1.904 -7.876 -34.850 1.00 44.19 103 ASN A N 1
ATOM 779 C CA . ASN A 1 103 ? -0.926 -7.748 -35.929 1.00 44.19 103 ASN A CA 1
ATOM 780 C C . ASN A 1 103 ? 0.564 -7.724 -35.544 1.00 44.19 103 ASN A C 1
ATOM 782 O O . ASN A 1 103 ? 1.286 -6.783 -35.852 1.00 44.19 103 ASN A O 1
ATOM 786 N N . GLN A 1 104 ? 1.085 -8.865 -35.089 1.00 36.47 104 GLN A N 1
ATOM 787 C CA . GLN A 1 104 ? 2.228 -9.416 -35.825 1.00 36.47 104 GLN A CA 1
ATOM 788 C C . GLN A 1 104 ? 1.667 -10.387 -36.858 1.00 36.47 104 GLN A C 1
ATOM 790 O O . GLN A 1 104 ? 1.309 -11.521 -36.536 1.00 36.47 104 GLN A O 1
ATOM 795 N N . SER A 1 105 ? 1.554 -9.930 -38.106 1.00 38.84 105 SER A N 1
ATOM 796 C CA . SER A 1 105 ? 1.422 -10.837 -39.236 1.00 38.84 105 SER A CA 1
ATOM 797 C C . SER A 1 105 ? 2.573 -11.838 -39.141 1.00 38.84 105 SER A C 1
ATOM 799 O O . SER A 1 105 ? 3.743 -11.502 -39.318 1.00 38.84 105 SER A O 1
ATOM 801 N N . ARG A 1 106 ? 2.251 -13.085 -38.784 1.00 37.12 106 ARG A N 1
ATOM 802 C CA . ARG A 1 106 ? 3.176 -14.201 -38.949 1.00 37.12 106 ARG A CA 1
ATOM 803 C C . ARG A 1 106 ? 3.489 -14.263 -40.436 1.00 37.12 106 ARG A C 1
ATOM 805 O O . ARG A 1 106 ? 2.663 -14.737 -41.211 1.00 37.12 106 ARG A O 1
ATOM 812 N N . GLN A 1 107 ? 4.655 -13.770 -40.845 1.00 39.19 107 GLN A N 1
ATOM 813 C CA . GLN A 1 107 ? 5.186 -14.170 -42.136 1.00 39.19 107 GLN A CA 1
ATOM 814 C C . GLN A 1 107 ? 5.387 -15.693 -42.081 1.00 39.19 107 GLN A C 1
ATOM 816 O O . GLN A 1 107 ? 6.053 -16.183 -41.160 1.00 39.19 107 GLN A O 1
ATOM 821 N N . PRO A 1 108 ? 4.774 -16.463 -42.995 1.00 37.91 108 PRO A N 1
ATOM 822 C CA . PRO A 1 108 ? 4.961 -17.903 -43.038 1.00 37.91 108 PRO A CA 1
ATOM 823 C C . PRO A 1 108 ? 6.419 -18.169 -43.429 1.00 37.91 108 PRO A C 1
ATOM 825 O O . PRO A 1 108 ? 6.803 -17.961 -44.574 1.00 37.91 108 PRO A O 1
ATOM 828 N N . GLY A 1 109 ? 7.254 -18.562 -42.464 1.00 51.56 109 GLY A N 1
ATOM 829 C CA . GLY A 1 109 ? 8.656 -18.896 -42.741 1.00 51.56 109 GLY A CA 1
ATOM 830 C C . GLY A 1 109 ? 9.627 -18.850 -41.562 1.00 51.56 109 GLY A C 1
ATOM 831 O O . GLY A 1 109 ? 10.700 -19.437 -41.660 1.00 51.56 109 GLY A O 1
ATOM 832 N N . GLN A 1 110 ? 9.292 -18.220 -40.432 1.00 44.88 110 GLN A N 1
ATOM 833 C CA . GLN A 1 110 ? 10.196 -18.237 -39.275 1.00 44.88 110 GLN A CA 1
ATOM 834 C C . GLN A 1 110 ? 9.987 -19.499 -38.437 1.00 44.88 110 GLN A C 1
ATOM 836 O O . GLN A 1 110 ? 9.049 -19.621 -37.651 1.00 44.88 110 GLN A O 1
ATOM 841 N N . GLY A 1 111 ? 10.867 -20.467 -38.695 1.00 48.75 111 GLY A N 1
ATOM 842 C CA . GLY A 1 111 ? 10.929 -21.754 -38.026 1.00 48.75 111 GLY A CA 1
ATOM 843 C C . GLY A 1 111 ? 11.036 -21.643 -36.507 1.00 48.75 111 GLY A C 1
ATOM 844 O O . GLY A 1 111 ? 11.561 -20.683 -35.950 1.00 48.75 111 GLY A O 1
ATOM 845 N N . VAL A 1 112 ? 10.523 -22.682 -35.852 1.00 54.16 112 VAL A N 1
ATOM 846 C CA . VAL A 1 112 ? 10.568 -22.897 -34.403 1.00 54.16 112 VAL A CA 1
ATOM 847 C C . VAL A 1 112 ? 11.974 -22.585 -33.854 1.00 54.16 112 VAL A C 1
ATOM 849 O O . VAL A 1 112 ? 12.943 -23.134 -34.393 1.00 54.16 112 VAL A O 1
ATOM 852 N N . PRO A 1 113 ? 12.110 -21.749 -32.805 1.00 49.81 113 PRO A N 1
ATOM 853 C CA . PRO A 1 113 ? 13.393 -21.474 -32.166 1.00 49.81 113 PRO A CA 1
ATOM 854 C C . PRO A 1 113 ? 14.113 -22.765 -31.763 1.00 49.81 113 PRO A C 1
ATOM 856 O O . PRO A 1 113 ? 13.492 -23.705 -31.269 1.00 49.81 113 PRO A O 1
ATOM 859 N N . ASN A 1 114 ? 15.435 -22.803 -31.944 1.00 48.25 114 ASN A N 1
ATOM 860 C CA . ASN A 1 114 ? 16.256 -24.013 -31.803 1.00 48.25 114 ASN A CA 1
ATOM 861 C C . ASN A 1 114 ? 16.243 -24.638 -30.387 1.00 48.25 114 ASN A C 1
ATOM 863 O O . ASN A 1 114 ? 16.602 -25.799 -30.225 1.00 48.25 114 ASN A O 1
ATOM 867 N N . TRP A 1 115 ? 15.786 -23.906 -29.364 1.00 54.72 115 TRP A N 1
ATOM 868 C CA . TRP A 1 115 ? 15.610 -24.439 -28.007 1.00 54.72 115 TRP A CA 1
ATOM 869 C C . TRP A 1 115 ? 14.387 -25.362 -27.866 1.00 54.72 115 TRP A C 1
ATOM 871 O O . TRP A 1 115 ? 14.336 -26.164 -26.943 1.00 54.72 115 TRP A O 1
ATOM 881 N N . ALA A 1 116 ? 13.422 -25.296 -28.790 1.00 51.78 116 ALA A N 1
ATOM 882 C CA . ALA A 1 116 ? 12.209 -26.115 -28.771 1.00 51.78 116 ALA A CA 1
ATOM 883 C C . ALA A 1 116 ? 12.356 -27.463 -29.513 1.00 51.78 116 ALA A C 1
ATOM 885 O O . ALA A 1 116 ? 11.364 -28.160 -29.717 1.00 51.78 116 ALA A O 1
ATOM 886 N N . LYS A 1 117 ? 13.569 -27.834 -29.958 1.00 46.97 117 LYS A N 1
ATOM 887 C CA . LYS A 1 117 ? 13.814 -29.028 -30.796 1.00 46.97 117 LYS A CA 1
ATOM 888 C C . LYS A 1 117 ? 14.617 -30.162 -30.131 1.00 46.97 117 LYS A C 1
ATOM 890 O O . LYS A 1 117 ? 15.064 -31.063 -30.830 1.00 46.97 117 LYS A O 1
ATOM 895 N N . SER A 1 118 ? 14.783 -30.178 -28.809 1.00 42.38 118 SER A N 1
ATOM 896 C CA . SER A 1 118 ? 15.483 -31.262 -28.088 1.00 42.38 118 SER A CA 1
ATOM 897 C C . SER A 1 118 ? 14.995 -31.282 -26.630 1.00 42.38 118 SER A C 1
ATOM 899 O O . SER A 1 118 ? 15.044 -30.242 -25.990 1.00 42.38 118 SER A O 1
ATOM 901 N N . ASN A 1 119 ? 14.423 -32.324 -26.018 1.00 41.62 119 ASN A N 1
ATOM 902 C CA . ASN A 1 119 ? 14.432 -33.765 -26.248 1.00 41.62 119 ASN A CA 1
ATOM 903 C C . ASN A 1 119 ? 13.016 -34.343 -26.068 1.00 41.62 119 ASN A C 1
ATOM 905 O O . ASN A 1 119 ? 12.397 -34.163 -25.020 1.00 41.62 119 ASN A O 1
ATOM 909 N N . VAL A 1 120 ? 12.543 -35.112 -27.049 1.00 42.62 120 VAL A N 1
ATOM 910 C CA . VAL A 1 120 ? 11.506 -36.123 -26.825 1.00 42.62 120 VAL A CA 1
ATOM 911 C C . VAL A 1 120 ? 12.227 -37.361 -26.304 1.00 42.62 120 VAL A C 1
ATOM 913 O O . VAL A 1 120 ? 12.816 -38.102 -27.084 1.00 42.62 120 VAL A O 1
ATOM 916 N N . VAL A 1 121 ? 12.203 -37.581 -24.992 1.00 35.91 121 VAL A N 1
ATOM 917 C CA . VAL A 1 121 ? 12.360 -38.924 -24.427 1.00 35.91 121 VAL A CA 1
ATOM 918 C C . VAL A 1 121 ? 11.223 -39.129 -23.441 1.00 35.91 121 VAL A C 1
ATOM 920 O O . VAL A 1 121 ? 11.068 -38.389 -22.473 1.00 35.91 121 VAL A O 1
ATOM 923 N N . SER A 1 122 ? 10.393 -40.109 -23.777 1.00 46.44 122 SER A N 1
ATOM 924 C CA . SER A 1 122 ? 9.228 -40.585 -23.048 1.00 46.44 122 SER A CA 1
ATOM 925 C C . SER A 1 122 ? 9.468 -40.713 -21.546 1.00 46.44 122 SER A C 1
ATOM 927 O O . SER A 1 122 ? 10.402 -41.378 -21.109 1.00 46.44 122 SER A O 1
ATOM 929 N N . GLY A 1 123 ? 8.554 -40.150 -20.762 1.00 35.41 123 GLY A N 1
ATOM 930 C CA . GLY A 1 123 ? 8.502 -40.336 -19.319 1.00 35.41 123 GLY A CA 1
ATOM 931 C C . GLY A 1 123 ? 7.140 -39.919 -18.790 1.00 35.41 123 GLY A C 1
ATOM 932 O O . GLY A 1 123 ? 6.946 -38.776 -18.397 1.00 35.41 123 GLY A O 1
ATOM 933 N N . PHE A 1 124 ? 6.185 -40.849 -18.822 1.00 44.34 124 PHE A N 1
ATOM 934 C CA . PHE A 1 124 ? 4.970 -40.783 -18.013 1.00 44.34 124 PHE A CA 1
ATOM 935 C C . PHE A 1 124 ? 5.370 -40.526 -16.553 1.00 44.34 124 PHE A C 1
ATOM 937 O O . PHE A 1 124 ? 6.005 -41.387 -15.949 1.00 44.34 124 PHE A O 1
ATOM 944 N N . ILE A 1 125 ? 4.981 -39.390 -15.970 1.00 41.72 125 ILE A N 1
ATOM 945 C CA . ILE A 1 125 ? 4.931 -39.245 -14.511 1.00 41.72 125 ILE A CA 1
ATOM 946 C C . ILE A 1 125 ? 3.552 -38.719 -14.126 1.00 41.72 125 ILE A C 1
ATOM 948 O O . ILE A 1 125 ? 3.191 -37.565 -14.338 1.00 41.72 125 ILE A O 1
ATOM 952 N N . TYR A 1 126 ? 2.795 -39.660 -13.578 1.00 37.97 126 TYR A N 1
ATOM 953 C CA . TYR A 1 126 ? 1.560 -39.515 -12.829 1.00 37.97 126 TYR A CA 1
ATOM 954 C C . TYR A 1 126 ? 1.864 -38.717 -11.549 1.00 37.97 126 TYR A C 1
ATOM 956 O O . TYR A 1 126 ? 2.705 -39.146 -10.762 1.00 37.97 126 TYR A O 1
ATOM 964 N N . PHE A 1 127 ? 1.185 -37.597 -11.303 1.00 37.06 127 PHE A N 1
ATOM 965 C CA . PHE A 1 127 ? 1.101 -37.028 -9.955 1.00 37.06 127 PHE A CA 1
ATOM 966 C C . PHE A 1 127 ? -0.340 -37.157 -9.472 1.00 37.06 127 PHE A C 1
ATOM 968 O O . PHE A 1 127 ? -1.262 -36.569 -10.035 1.00 37.06 127 PHE A O 1
ATOM 975 N N . MET A 1 128 ? -0.516 -38.012 -8.462 1.00 36.84 128 MET A N 1
ATOM 976 C CA . MET A 1 128 ? -1.790 -38.280 -7.812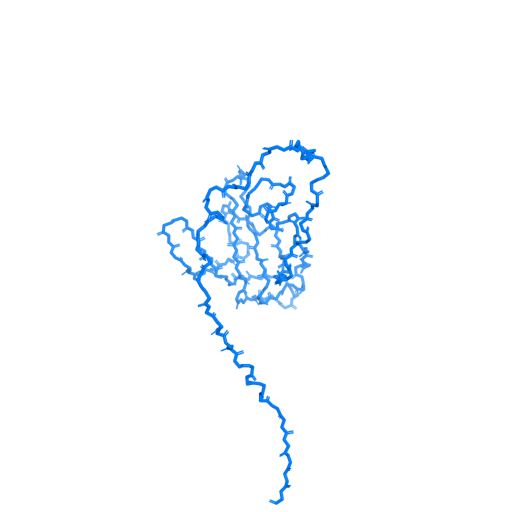 1.00 36.84 128 MET A CA 1
ATOM 977 C C . MET A 1 128 ? -2.289 -37.034 -7.084 1.00 36.84 128 MET A C 1
ATOM 979 O O . MET A 1 128 ? -1.607 -36.485 -6.222 1.00 36.84 128 MET A O 1
ATOM 983 N N . ALA A 1 129 ? -3.517 -36.642 -7.407 1.00 39.75 129 ALA A N 1
ATOM 984 C CA . ALA A 1 129 ? -4.344 -35.815 -6.553 1.00 39.75 129 ALA A CA 1
ATOM 985 C C . ALA A 1 129 ? -4.810 -36.672 -5.367 1.00 39.75 129 ALA A C 1
ATOM 987 O O . ALA A 1 129 ? -5.681 -37.524 -5.527 1.00 39.75 129 ALA A O 1
ATOM 988 N N . THR A 1 130 ? -4.256 -36.463 -4.175 1.00 43.19 130 THR A N 1
ATOM 989 C CA . THR A 1 130 ? -4.944 -36.878 -2.947 1.00 43.19 130 THR A CA 1
ATOM 990 C C . THR A 1 130 ? -5.841 -35.730 -2.513 1.00 43.19 130 THR A C 1
ATOM 992 O O . THR A 1 130 ? -5.440 -34.867 -1.734 1.00 43.19 130 THR A O 1
ATOM 995 N N . GLY A 1 131 ? -7.050 -35.713 -3.076 1.00 37.69 131 GLY A N 1
ATOM 996 C CA . GLY A 1 131 ? -8.189 -35.064 -2.447 1.00 37.69 131 GLY A CA 1
ATOM 997 C C . GLY A 1 131 ? -8.500 -35.816 -1.159 1.00 37.69 131 GLY A C 1
ATOM 998 O O . GLY A 1 131 ? -8.792 -37.010 -1.192 1.00 37.69 131 GLY A O 1
ATOM 999 N N . ILE A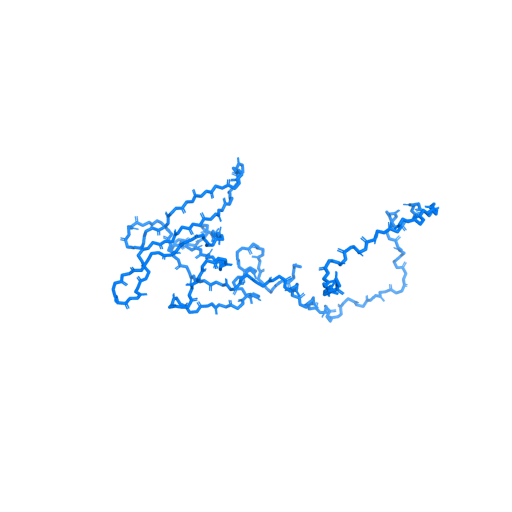 1 132 ? -8.374 -35.130 -0.032 1.00 44.09 132 ILE A N 1
ATOM 1000 C CA . ILE A 1 132 ? -8.945 -35.574 1.232 1.00 44.09 132 ILE A CA 1
ATOM 1001 C C . ILE A 1 132 ? -10.263 -34.830 1.351 1.00 44.09 132 ILE A C 1
ATOM 1003 O O . ILE A 1 132 ? -10.248 -33.613 1.491 1.00 44.09 132 ILE A O 1
ATOM 1007 N N . ASP A 1 133 ? -11.367 -35.565 1.255 1.00 39.47 133 ASP A N 1
ATOM 1008 C CA . ASP A 1 133 ? -12.638 -35.182 1.864 1.00 39.47 133 ASP A CA 1
ATOM 1009 C C . ASP A 1 133 ? -13.581 -36.409 1.964 1.00 39.47 133 ASP A C 1
ATOM 1011 O O . ASP A 1 133 ? -13.278 -37.460 1.392 1.00 39.47 133 ASP A O 1
ATOM 1015 N N . PRO A 1 134 ? -14.654 -36.360 2.777 1.00 56.84 134 PRO A N 1
ATOM 1016 C CA . PRO A 1 134 ? -14.806 -37.181 3.982 1.00 56.84 134 PRO A CA 1
ATOM 1017 C C . PRO A 1 134 ? -15.971 -38.180 3.885 1.00 56.84 134 PRO A C 1
ATOM 1019 O O . PRO A 1 134 ? -16.957 -37.896 3.215 1.00 56.84 134 PRO A O 1
ATOM 1022 N N . VAL A 1 135 ? -15.946 -39.299 4.628 1.00 41.44 135 VAL A N 1
ATOM 1023 C CA . VAL A 1 135 ? -17.160 -40.115 4.866 1.00 41.44 135 VAL A CA 1
ATOM 1024 C C . VAL A 1 135 ? -17.133 -40.817 6.236 1.00 41.44 135 VAL A C 1
ATOM 1026 O O . VAL A 1 135 ? -16.372 -41.747 6.475 1.00 41.44 135 VAL A O 1
ATOM 1029 N N . LEU A 1 136 ? -17.990 -40.312 7.126 1.00 44.34 136 LEU A N 1
ATOM 1030 C CA . LEU A 1 136 ? -18.987 -41.014 7.951 1.00 44.34 136 LEU A CA 1
ATOM 1031 C C . LEU A 1 136 ? -18.858 -42.543 8.161 1.00 44.34 136 LEU A C 1
ATOM 1033 O O . LEU A 1 136 ? -19.060 -43.327 7.242 1.00 44.34 136 LEU A O 1
ATOM 1037 N N . GLY A 1 137 ? -18.772 -42.930 9.438 1.00 42.53 137 GLY A N 1
ATOM 1038 C CA . GLY A 1 137 ? -19.729 -43.845 10.074 1.00 42.53 137 GLY A CA 1
ATOM 1039 C C . GLY A 1 137 ? -19.631 -45.349 9.794 1.00 42.53 137 GLY A C 1
ATOM 1040 O O . GLY A 1 137 ? -20.126 -45.833 8.778 1.00 42.53 137 GLY A O 1
ATOM 1041 N N . LYS A 1 138 ? -19.178 -46.091 10.809 1.00 38.16 138 LYS A N 1
ATOM 1042 C CA . LYS A 1 138 ? -19.933 -47.168 11.475 1.00 38.16 138 LYS A CA 1
ATOM 1043 C C . LYS A 1 138 ? -19.300 -47.501 12.820 1.00 38.16 138 LYS A C 1
ATOM 1045 O O . LYS A 1 138 ? -18.054 -47.487 12.887 1.00 38.16 138 LYS A O 1
#